Protein AF-A0A257JFI9-F1 (afdb_monomer_lite)

Structure (mmCIF, N/CA/C/O backbone):
data_AF-A0A257JFI9-F1
#
_entry.id   AF-A0A257JFI9-F1
#
loop_
_atom_site.group_PDB
_ato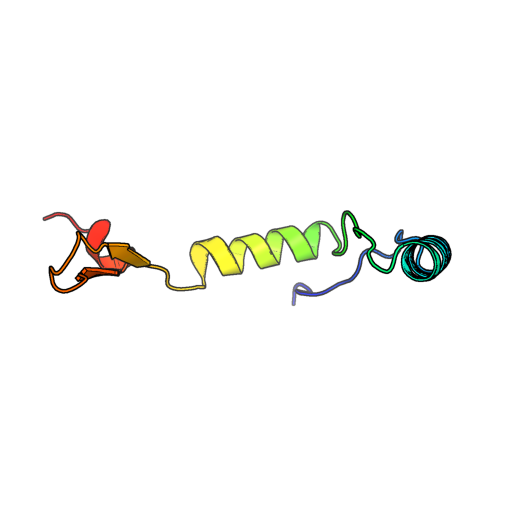m_site.id
_atom_site.type_symbol
_atom_site.label_atom_id
_atom_site.label_alt_id
_atom_site.label_comp_id
_atom_site.label_asym_id
_atom_site.label_entity_id
_atom_site.label_seq_id
_atom_site.pdbx_PDB_ins_code
_atom_site.Cartn_x
_atom_site.Cartn_y
_atom_site.Cartn_z
_atom_site.occupancy
_atom_site.B_iso_or_equiv
_atom_site.auth_seq_id
_atom_site.auth_comp_id
_atom_site.auth_asym_id
_atom_site.auth_atom_id
_atom_site.pdbx_PDB_model_num
ATOM 1 N N . MET A 1 1 ? 12.725 14.622 9.158 1.00 50.78 1 MET A N 1
ATOM 2 C CA . MET A 1 1 ? 11.361 14.073 8.982 1.00 50.78 1 MET A CA 1
ATOM 3 C C . MET A 1 1 ? 11.490 12.855 8.090 1.00 50.78 1 MET A C 1
ATOM 5 O O . MET A 1 1 ? 12.121 12.998 7.053 1.00 50.78 1 MET A O 1
ATOM 9 N N . LYS A 1 2 ? 10.988 11.681 8.487 1.00 62.72 2 LYS A N 1
ATOM 10 C CA . LYS A 1 2 ? 10.933 10.537 7.564 1.00 62.72 2 LYS A CA 1
ATOM 11 C C . LYS A 1 2 ? 9.851 10.797 6.513 1.00 62.72 2 LYS A C 1
ATOM 13 O O . LYS A 1 2 ? 8.798 11.341 6.848 1.00 62.72 2 LYS A O 1
ATOM 18 N N . THR A 1 3 ? 10.136 10.476 5.259 1.00 78.00 3 THR A N 1
ATOM 19 C CA . THR A 1 3 ? 9.193 10.556 4.141 1.00 78.00 3 THR A CA 1
ATOM 20 C C . THR A 1 3 ? 8.180 9.415 4.263 1.00 78.00 3 THR A C 1
ATOM 22 O O . THR A 1 3 ? 8.555 8.270 4.484 1.00 78.00 3 THR A O 1
ATOM 25 N N . LEU A 1 4 ? 6.883 9.734 4.192 1.00 82.31 4 LEU A N 1
ATOM 26 C CA . LEU A 1 4 ? 5.801 8.741 4.318 1.00 82.31 4 LEU A CA 1
ATOM 27 C C . LEU A 1 4 ? 5.403 8.108 2.979 1.00 82.31 4 LEU A C 1
ATOM 29 O O . LEU A 1 4 ? 4.836 7.020 2.954 1.00 82.31 4 LEU A O 1
ATOM 33 N N . PHE A 1 5 ? 5.656 8.811 1.875 1.00 91.69 5 PHE A N 1
ATOM 34 C CA . PHE A 1 5 ? 5.116 8.485 0.553 1.00 91.69 5 PHE A CA 1
ATOM 35 C C . PHE A 1 5 ? 6.184 8.552 -0.538 1.00 91.69 5 PHE A C 1
ATOM 37 O O . PHE A 1 5 ? 5.912 8.966 -1.662 1.00 91.69 5 PHE A O 1
ATOM 44 N N . GLU A 1 6 ? 7.418 8.190 -0.204 1.00 96.50 6 GLU A N 1
ATOM 45 C CA . GLU A 1 6 ? 8.480 8.131 -1.198 1.00 96.50 6 GLU A CA 1
ATOM 46 C C . GLU A 1 6 ? 8.281 6.912 -2.096 1.00 96.50 6 GLU A C 1
ATOM 48 O O . GLU A 1 6 ? 8.207 5.775 -1.624 1.00 96.50 6 GLU A O 1
ATOM 53 N N . LEU A 1 7 ? 8.159 7.167 -3.397 1.00 95.31 7 LEU A N 1
ATOM 54 C CA . LEU A 1 7 ? 7.991 6.121 -4.397 1.00 95.31 7 LEU A CA 1
ATOM 55 C C . LEU A 1 7 ? 9.314 5.402 -4.633 1.00 95.31 7 LEU A C 1
ATOM 57 O O . LEU A 1 7 ? 10.379 6.018 -4.615 1.00 95.31 7 LEU A O 1
ATOM 61 N N . ASN A 1 8 ? 9.240 4.101 -4.894 1.00 96.44 8 ASN A N 1
ATOM 62 C CA . ASN A 1 8 ? 10.418 3.318 -5.230 1.00 96.44 8 ASN A CA 1
ATOM 63 C C . ASN A 1 8 ? 10.987 3.768 -6.593 1.00 96.44 8 ASN A C 1
ATOM 65 O O . ASN A 1 8 ? 10.310 3.615 -7.614 1.00 96.44 8 ASN A O 1
ATOM 69 N N . PRO A 1 9 ? 12.227 4.290 -6.648 1.00 95.44 9 PRO A N 1
ATOM 70 C CA . PRO A 1 9 ? 12.811 4.779 -7.895 1.00 95.44 9 PRO A CA 1
ATOM 71 C C . PRO A 1 9 ? 13.144 3.656 -8.888 1.00 95.44 9 PRO A C 1
ATOM 73 O O . PRO A 1 9 ? 13.387 3.937 -10.056 1.00 95.44 9 PRO A O 1
ATOM 76 N N . ALA A 1 10 ? 13.152 2.394 -8.448 1.00 96.38 10 ALA A N 1
ATOM 77 C CA . ALA A 1 10 ? 13.399 1.237 -9.304 1.00 96.38 10 ALA A CA 1
ATOM 78 C C . ALA A 1 10 ? 12.144 0.744 -10.054 1.00 96.38 10 ALA A C 1
ATOM 80 O O . ALA A 1 10 ? 12.208 -0.279 -10.735 1.00 96.38 10 ALA A O 1
ATOM 81 N N . LEU A 1 11 ? 10.998 1.425 -9.920 1.00 95.94 11 LEU A N 1
ATOM 82 C CA . LEU A 1 11 ? 9.782 1.076 -10.657 1.00 95.94 11 LEU A CA 1
ATOM 83 C C . LEU A 1 11 ? 9.961 1.312 -12.161 1.00 95.94 11 LEU A C 1
ATOM 85 O O . LEU A 1 11 ? 10.241 2.426 -12.600 1.00 95.94 11 LEU A O 1
ATOM 89 N N . ASP A 1 12 ? 9.693 0.280 -12.958 1.00 96.69 12 ASP A N 1
ATOM 90 C CA . ASP A 1 12 ? 9.668 0.379 -14.418 1.00 96.69 12 ASP A CA 1
ATOM 91 C C . ASP A 1 12 ? 8.310 0.917 -14.891 1.00 96.69 12 ASP A C 1
ATOM 93 O O . ASP A 1 12 ? 7.370 0.179 -15.212 1.00 96.69 12 ASP A O 1
ATOM 97 N N . ILE A 1 13 ? 8.185 2.244 -14.865 1.00 95.38 13 ILE A N 1
ATOM 98 C CA . ILE A 1 13 ? 6.940 2.943 -15.197 1.00 95.38 13 ILE A CA 1
ATOM 99 C C . ILE A 1 13 ? 6.508 2.664 -16.640 1.00 95.38 13 ILE A C 1
ATOM 101 O O . ILE A 1 13 ? 5.314 2.482 -16.893 1.00 95.38 13 ILE A O 1
ATOM 105 N N . GLU A 1 14 ? 7.454 2.585 -17.575 1.00 97.31 14 GLU A N 1
ATOM 106 C CA . GLU A 1 14 ? 7.159 2.350 -18.989 1.00 97.31 14 GLU A CA 1
ATOM 107 C C . GLU A 1 14 ? 6.587 0.947 -19.206 1.00 97.31 14 GLU A C 1
ATOM 109 O O . GLU A 1 14 ? 5.513 0.802 -19.800 1.00 97.31 14 GLU A O 1
ATOM 114 N N . ALA A 1 15 ? 7.223 -0.089 -18.649 1.00 97.06 15 ALA A N 1
ATOM 115 C CA . ALA A 1 15 ? 6.712 -1.454 -18.751 1.00 97.06 15 ALA A CA 1
ATOM 116 C C . ALA A 1 15 ? 5.329 -1.603 -18.098 1.00 97.06 15 ALA A C 1
ATOM 118 O O . ALA A 1 15 ? 4.445 -2.291 -18.624 1.00 97.06 15 ALA A O 1
ATOM 119 N N . HIS A 1 16 ? 5.103 -0.937 -16.963 1.00 97.44 16 HIS A N 1
ATOM 120 C CA . HIS A 1 16 ? 3.802 -0.940 -16.300 1.00 97.44 16 HIS A CA 1
ATOM 121 C C . HIS A 1 16 ? 2.717 -0.231 -17.116 1.00 97.44 16 HIS A C 1
ATOM 123 O O . HIS A 1 16 ? 1.596 -0.745 -17.188 1.00 97.44 16 HIS A O 1
ATOM 129 N N . ALA A 1 17 ? 3.040 0.890 -17.764 1.00 97.81 17 ALA A N 1
ATOM 130 C CA . ALA A 1 17 ? 2.121 1.608 -18.641 1.00 97.81 17 ALA A CA 1
ATOM 131 C C . ALA A 1 17 ? 1.727 0.760 -19.860 1.00 97.81 17 ALA A C 1
ATOM 133 O O . ALA A 1 17 ? 0.537 0.625 -20.152 1.00 97.81 17 ALA A O 1
ATOM 134 N N . VAL A 1 18 ? 2.700 0.113 -20.512 1.00 98.31 18 VAL A N 1
ATOM 135 C CA . VAL A 1 18 ? 2.451 -0.815 -21.630 1.00 98.31 18 VAL A CA 1
ATOM 136 C C . VAL A 1 18 ? 1.540 -1.959 -21.189 1.00 98.31 18 VAL A C 1
ATOM 138 O O . VAL A 1 18 ? 0.550 -2.269 -21.855 1.00 98.31 18 VAL A O 1
ATOM 141 N N . ARG A 1 19 ? 1.825 -2.566 -20.032 1.00 97.69 19 ARG A N 1
ATOM 142 C CA . ARG A 1 19 ? 1.002 -3.657 -19.504 1.00 97.69 19 ARG A CA 1
ATOM 143 C C . ARG A 1 19 ? -0.418 -3.196 -19.194 1.00 97.69 19 ARG A C 1
ATOM 145 O O . ARG A 1 19 ? -1.360 -3.896 -19.548 1.00 97.69 19 ARG A O 1
ATOM 152 N N . PHE A 1 20 ? -0.578 -2.030 -18.572 1.00 98.25 20 PHE A N 1
ATOM 153 C CA . PHE A 1 20 ? -1.891 -1.457 -18.291 1.00 98.25 20 PHE A CA 1
ATOM 154 C C . PHE A 1 20 ? -2.684 -1.180 -19.57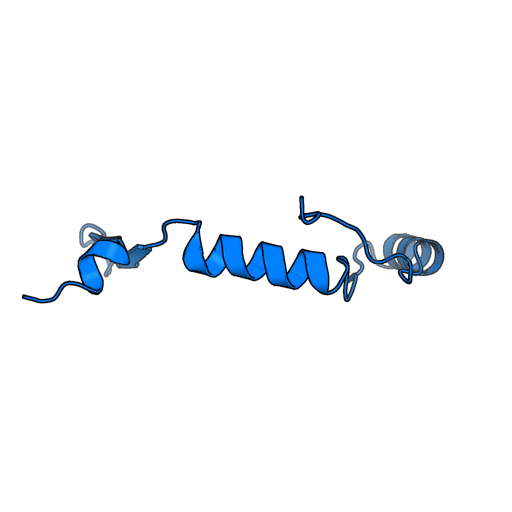1 1.00 98.25 20 PHE A C 1
ATOM 156 O O . PHE A 1 20 ? -3.857 -1.531 -19.630 1.00 98.25 20 PHE A O 1
ATOM 163 N N . ALA A 1 21 ? -2.053 -0.620 -20.606 1.00 98.38 21 ALA A N 1
ATOM 164 C CA . ALA A 1 21 ? -2.707 -0.383 -21.891 1.00 98.38 21 ALA A CA 1
ATOM 165 C C . ALA A 1 21 ? -3.217 -1.686 -22.534 1.00 98.38 21 ALA A C 1
ATOM 167 O O . ALA A 1 21 ? -4.292 -1.698 -23.127 1.00 98.38 21 ALA A O 1
ATOM 168 N N . ALA A 1 22 ? -2.482 -2.791 -22.375 1.00 98.12 22 ALA A N 1
ATOM 169 C CA . ALA A 1 22 ? -2.861 -4.088 -22.928 1.00 98.12 22 ALA A CA 1
ATOM 170 C C . ALA A 1 22 ? -3.969 -4.808 -22.136 1.00 98.12 22 ALA A C 1
ATOM 172 O O . ALA A 1 22 ? -4.803 -5.490 -22.727 1.00 98.12 22 ALA A O 1
ATOM 173 N N . THR A 1 23 ? -3.976 -4.705 -20.802 1.00 98.12 23 THR A N 1
ATOM 174 C CA . THR A 1 23 ? -4.845 -5.528 -19.932 1.00 98.12 23 THR A CA 1
ATOM 175 C C . THR A 1 23 ? -5.926 -4.738 -19.192 1.00 98.12 23 THR A C 1
ATOM 177 O O . THR A 1 23 ? -6.784 -5.331 -18.538 1.00 98.12 23 THR A O 1
ATOM 180 N N . GLY A 1 24 ? -5.849 -3.407 -19.200 1.00 97.50 24 GLY A N 1
ATOM 181 C CA . GLY A 1 24 ? -6.664 -2.502 -18.386 1.00 97.50 24 GLY A CA 1
ATOM 182 C C . GLY A 1 24 ? -6.365 -2.546 -16.882 1.00 97.50 24 GLY A C 1
ATOM 183 O O . GLY A 1 24 ? -6.998 -1.821 -16.115 1.00 97.50 24 GLY A O 1
ATOM 184 N N . ARG A 1 25 ? -5.441 -3.407 -16.423 1.00 97.44 25 ARG A N 1
ATOM 185 C CA . ARG A 1 25 ? -5.064 -3.570 -15.006 1.00 97.44 25 ARG A CA 1
ATOM 186 C C . ARG A 1 25 ? -3.613 -4.021 -14.861 1.00 97.44 25 ARG A C 1
ATOM 188 O O . ARG A 1 25 ? -3.210 -5.035 -15.429 1.00 97.44 25 ARG A O 1
ATOM 195 N N . VAL A 1 26 ? -2.851 -3.340 -14.011 1.00 97.00 26 VAL A N 1
ATOM 196 C CA . VAL A 1 26 ? -1.468 -3.703 -13.677 1.00 97.00 26 VAL A CA 1
ATOM 197 C C . VAL A 1 26 ? -1.287 -3.752 -12.160 1.00 97.00 26 VAL A C 1
ATOM 199 O O . VAL A 1 26 ? -1.900 -2.979 -11.431 1.00 97.00 26 VAL A O 1
ATOM 202 N N . GLN A 1 27 ? -0.457 -4.681 -11.685 1.00 96.00 27 GLN A N 1
ATOM 203 C CA . GLN A 1 27 ? 0.013 -4.703 -10.300 1.00 96.00 27 GLN A CA 1
ATOM 204 C C . GLN A 1 27 ? 1.384 -4.029 -10.249 1.00 96.00 27 GLN A C 1
ATOM 206 O O . GLN A 1 27 ? 2.295 -4.475 -10.948 1.00 96.00 27 GLN A O 1
ATOM 211 N N . LEU A 1 28 ? 1.522 -3.010 -9.403 1.00 95.81 28 LEU A N 1
ATOM 212 C CA . LEU A 1 28 ? 2.807 -2.420 -9.031 1.00 95.81 28 LEU A CA 1
ATOM 213 C C . LEU A 1 28 ? 3.278 -3.097 -7.743 1.00 95.81 28 LEU A C 1
ATOM 215 O O . LEU A 1 28 ? 2.541 -3.120 -6.755 1.00 95.81 28 LEU A O 1
ATOM 219 N N . ARG A 1 29 ? 4.467 -3.699 -7.766 1.00 94.75 29 ARG A N 1
ATOM 220 C CA . ARG A 1 29 ? 5.102 -4.265 -6.568 1.00 94.75 29 ARG A CA 1
ATOM 221 C C . ARG A 1 29 ? 6.053 -3.235 -5.985 1.00 94.75 29 ARG A C 1
ATOM 223 O O . ARG A 1 29 ? 6.589 -2.433 -6.738 1.00 94.75 29 ARG A O 1
ATOM 230 N N . ASP A 1 30 ? 6.213 -3.260 -4.664 1.00 95.31 30 ASP A N 1
ATOM 231 C CA . ASP A 1 30 ? 7.165 -2.404 -3.947 1.00 95.31 30 ASP A CA 1
ATOM 232 C C . ASP A 1 30 ? 7.039 -0.928 -4.353 1.00 95.31 30 ASP A C 1
ATOM 234 O O . ASP A 1 30 ? 8.017 -0.280 -4.701 1.00 95.31 30 ASP A O 1
ATOM 238 N N . VAL A 1 31 ? 5.798 -0.416 -4.380 1.00 96.00 31 VAL A N 1
ATOM 239 C CA . VAL A 1 31 ? 5.480 0.928 -4.903 1.00 96.00 31 VAL A CA 1
ATOM 240 C C . VAL A 1 31 ? 6.134 2.052 -4.094 1.00 96.00 31 VAL A C 1
ATOM 242 O O . VAL A 1 31 ? 6.449 3.110 -4.635 1.00 96.00 31 VAL A O 1
ATOM 245 N N . LEU A 1 32 ? 6.350 1.810 -2.803 1.00 96.88 32 LEU A N 1
ATOM 246 C CA . LEU A 1 32 ? 7.063 2.702 -1.899 1.00 96.88 32 LEU A CA 1
ATOM 247 C C . LEU A 1 32 ? 8.490 2.205 -1.693 1.00 96.88 32 LEU A C 1
ATOM 249 O O . LEU A 1 32 ? 8.753 1.004 -1.783 1.00 96.88 32 LEU A O 1
ATOM 253 N N . THR A 1 33 ? 9.388 3.116 -1.323 1.00 96.50 33 THR A N 1
ATOM 254 C CA . THR A 1 33 ? 10.658 2.715 -0.711 1.00 96.50 33 THR A CA 1
ATOM 255 C C . THR A 1 33 ? 10.396 1.900 0.556 1.00 96.50 33 THR A C 1
ATOM 257 O O . THR A 1 33 ? 9.358 2.044 1.212 1.00 96.50 33 THR A O 1
ATOM 260 N N . GLU A 1 34 ? 11.349 1.046 0.931 1.00 95.50 34 GLU A N 1
ATOM 261 C CA . GLU A 1 34 ? 11.219 0.219 2.132 1.00 95.50 34 GLU A CA 1
ATOM 262 C C . GLU A 1 34 ? 11.003 1.069 3.396 1.00 95.50 34 GLU A C 1
ATOM 264 O O . GLU A 1 34 ? 10.147 0.748 4.223 1.00 95.50 34 GLU A O 1
ATOM 269 N N . ASP A 1 35 ? 11.719 2.189 3.517 1.00 95.31 35 ASP A N 1
ATOM 270 C CA . ASP A 1 35 ? 11.591 3.104 4.652 1.00 95.31 35 ASP A CA 1
ATOM 271 C C . ASP A 1 35 ? 10.195 3.735 4.731 1.00 95.31 35 ASP A C 1
ATOM 273 O O . ASP A 1 35 ? 9.578 3.723 5.801 1.00 95.31 35 ASP A O 1
ATOM 277 N N . SER A 1 36 ? 9.659 4.217 3.602 1.00 95.94 36 SER A N 1
ATOM 278 C CA . SER A 1 36 ? 8.289 4.746 3.539 1.00 95.94 36 SER A CA 1
ATOM 279 C C . SER A 1 36 ? 7.254 3.668 3.868 1.00 95.94 36 SER A C 1
ATOM 281 O O . SER A 1 36 ? 6.325 3.918 4.637 1.00 95.94 36 SER A O 1
ATOM 283 N N . ALA A 1 37 ? 7.427 2.444 3.358 1.00 95.75 37 ALA A N 1
ATOM 284 C CA . ALA A 1 37 ? 6.524 1.331 3.640 1.00 95.75 37 ALA A CA 1
ATOM 285 C C . ALA A 1 37 ? 6.513 0.946 5.132 1.00 95.75 37 ALA A C 1
ATOM 287 O O . ALA A 1 37 ? 5.445 0.732 5.711 1.00 95.75 37 ALA A O 1
ATOM 288 N N . ARG A 1 38 ? 7.685 0.892 5.779 1.00 95.12 38 ARG A N 1
ATOM 289 C CA . ARG A 1 38 ? 7.816 0.596 7.219 1.00 95.12 38 ARG A CA 1
ATOM 290 C C . ARG A 1 38 ? 7.216 1.695 8.094 1.00 95.12 38 ARG A C 1
ATOM 292 O O . ARG A 1 38 ? 6.593 1.399 9.120 1.00 95.12 38 ARG A O 1
ATOM 299 N N . GLU A 1 39 ? 7.381 2.954 7.704 1.00 94.25 39 GLU A N 1
ATOM 300 C CA . GLU A 1 39 ? 6.783 4.075 8.428 1.00 94.25 39 GLU A CA 1
ATOM 301 C C . GLU A 1 39 ? 5.254 4.065 8.285 1.00 94.25 39 GLU A C 1
ATOM 303 O O . GLU A 1 39 ? 4.540 4.134 9.287 1.00 94.25 39 GLU A O 1
ATOM 308 N N . LEU A 1 40 ? 4.738 3.860 7.068 1.00 93.19 40 LEU A N 1
ATOM 309 C CA . LEU A 1 40 ? 3.302 3.731 6.826 1.00 93.19 40 LEU A CA 1
ATOM 310 C C . LEU A 1 40 ? 2.695 2.566 7.620 1.00 93.19 40 LEU A C 1
ATOM 312 O O . LEU A 1 40 ? 1.653 2.735 8.252 1.00 93.19 40 LEU A O 1
ATOM 316 N N . LEU A 1 41 ? 3.365 1.408 7.661 1.00 92.94 41 LEU A N 1
ATOM 317 C CA . LEU A 1 41 ? 2.963 0.282 8.509 1.00 92.94 41 LEU A CA 1
ATOM 318 C C . LEU A 1 41 ? 2.869 0.697 9.982 1.00 92.94 41 LEU A C 1
ATOM 320 O O . LEU A 1 41 ? 1.907 0.343 10.659 1.00 92.94 41 LEU A O 1
ATOM 324 N N . THR A 1 42 ? 3.846 1.452 10.482 1.00 91.88 42 THR A N 1
ATOM 325 C CA . THR A 1 42 ? 3.856 1.921 11.874 1.00 91.88 42 THR A CA 1
ATOM 326 C C . THR A 1 42 ? 2.652 2.816 12.161 1.00 91.88 42 THR A C 1
ATOM 328 O O . THR A 1 42 ? 1.965 2.614 13.167 1.00 91.88 42 THR A O 1
ATOM 331 N N . VAL A 1 43 ? 2.349 3.753 11.260 1.00 91.31 43 VAL A N 1
ATOM 332 C CA . VAL A 1 43 ? 1.183 4.639 11.372 1.00 91.31 43 VAL A CA 1
ATOM 333 C C . VAL A 1 43 ? -0.119 3.841 11.334 1.00 91.31 43 VAL A C 1
ATOM 335 O O . VAL A 1 43 ? -0.950 4.006 12.223 1.00 91.31 43 VAL A O 1
ATOM 338 N N . LEU A 1 44 ? -0.289 2.933 10.373 1.00 89.94 44 LEU A N 1
ATOM 339 C CA . LEU A 1 44 ? -1.512 2.135 10.253 1.00 89.94 44 LEU A CA 1
ATOM 340 C C . LEU A 1 44 ? -1.706 1.186 11.443 1.00 89.94 44 LEU A C 1
ATOM 342 O O . LEU A 1 44 ? -2.820 1.023 11.933 1.00 89.94 44 LEU A O 1
ATOM 346 N N . ALA A 1 45 ? -0.626 0.580 11.940 1.00 88.25 45 ALA A N 1
ATOM 347 C CA . ALA A 1 45 ? -0.695 -0.389 13.029 1.00 88.25 45 ALA A CA 1
ATOM 348 C C . ALA A 1 45 ? -0.882 0.258 14.411 1.00 88.25 45 ALA A C 1
ATOM 350 O O . ALA A 1 45 ? -1.460 -0.368 15.303 1.00 88.25 45 ALA A O 1
ATOM 351 N N . ARG A 1 46 ? -0.351 1.472 14.622 1.00 87.12 46 ARG A N 1
ATOM 352 C CA . ARG A 1 46 ? -0.267 2.098 15.957 1.00 87.12 46 ARG A CA 1
ATOM 353 C C . ARG A 1 46 ? -0.899 3.484 16.050 1.00 87.12 46 ARG A C 1
ATOM 355 O O . ARG A 1 46 ? -1.343 3.860 17.128 1.00 87.12 46 ARG A O 1
ATOM 362 N N . GLY A 1 47 ? -0.913 4.242 14.960 1.00 85.94 47 GLY A N 1
ATOM 363 C CA . GLY A 1 47 ? -1.408 5.620 14.906 1.00 85.94 47 GLY A CA 1
ATOM 364 C C . GL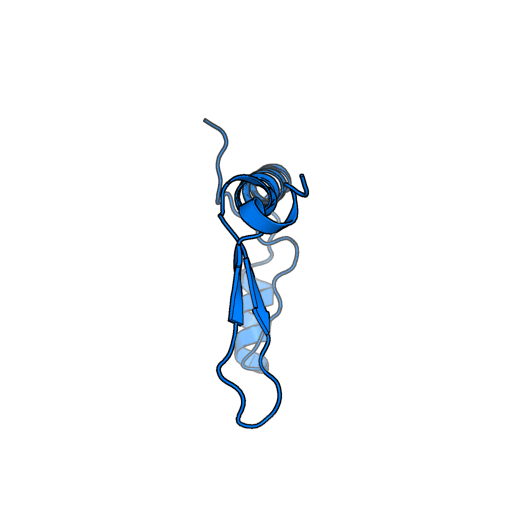Y A 1 47 ? -2.851 5.757 14.424 1.00 85.94 47 GLY A C 1
ATOM 365 O O . GLY A 1 47 ? -3.455 6.805 14.628 1.00 85.94 47 GLY A O 1
ATOM 366 N N . THR A 1 48 ? -3.423 4.724 13.800 1.00 85.94 48 THR A N 1
ATOM 367 C CA . THR A 1 48 ? -4.821 4.725 13.351 1.00 85.94 48 THR A CA 1
ATOM 368 C C . THR A 1 48 ? -5.691 3.937 14.335 1.00 85.94 48 THR A C 1
ATOM 370 O O . THR A 1 48 ? -5.541 2.716 14.438 1.00 85.94 48 THR A O 1
ATOM 373 N N . PRO A 1 49 ? -6.607 4.595 15.074 1.00 88.12 49 PRO A N 1
ATOM 374 C CA . PRO A 1 49 ? -7.580 3.890 15.895 1.00 88.12 49 PRO A CA 1
ATOM 375 C C . PRO A 1 49 ? -8.391 2.919 15.037 1.00 88.12 49 PRO A C 1
ATOM 377 O O . PRO A 1 49 ? -8.971 3.308 14.025 1.00 88.12 49 PRO A O 1
ATOM 380 N N . TRP A 1 50 ? -8.441 1.658 15.452 1.00 88.06 50 TRP A N 1
ATOM 381 C CA . TRP A 1 50 ? -9.224 0.622 14.788 1.00 88.06 50 TRP A CA 1
ATOM 382 C C . TRP A 1 50 ? -10.182 -0.050 15.773 1.00 88.06 50 TRP A C 1
ATOM 384 O O . TRP A 1 50 ? -10.039 0.053 16.996 1.00 88.06 50 TRP A O 1
ATOM 394 N N . GLY A 1 51 ? -11.184 -0.732 15.232 1.00 90.12 51 GLY A N 1
ATOM 395 C CA . GLY A 1 51 ? -12.184 -1.471 15.989 1.00 90.12 51 GLY A CA 1
ATOM 396 C C . GLY A 1 51 ? -12.782 -2.598 15.157 1.00 90.12 51 GLY A C 1
ATOM 397 O O . GLY A 1 51 ? -12.467 -2.745 13.978 1.00 90.12 51 GLY A O 1
ATOM 398 N N . MET A 1 52 ? -13.635 -3.396 15.782 1.00 91.44 52 MET A N 1
ATOM 399 C CA . MET A 1 52 ? -14.378 -4.480 15.151 1.00 91.44 52 MET A CA 1
ATOM 400 C C . MET A 1 52 ? -15.869 -4.186 15.260 1.00 91.44 52 MET A C 1
ATOM 402 O O . MET A 1 52 ? -16.332 -3.772 16.319 1.00 91.44 52 MET A O 1
ATOM 406 N N . ALA A 1 53 ? -16.617 -4.431 14.189 1.00 91.62 53 ALA A N 1
ATOM 407 C CA . ALA A 1 53 ? -18.071 -4.470 14.231 1.00 91.62 53 ALA A CA 1
ATOM 408 C C . ALA A 1 53 ? -18.534 -5.908 13.987 1.00 91.62 53 ALA A C 1
ATOM 410 O O . ALA A 1 53 ? -18.069 -6.556 13.050 1.00 91.62 53 ALA A O 1
ATOM 411 N N . VAL A 1 54 ? -19.435 -6.400 14.831 1.00 91.38 54 VAL A N 1
ATOM 412 C CA . VAL A 1 54 ? -20.054 -7.723 14.699 1.00 91.38 54 VAL A CA 1
ATOM 413 C C . VAL A 1 54 ? -21.566 -7.560 14.633 1.00 91.38 54 VAL A C 1
ATOM 415 O O . VAL A 1 54 ? -22.146 -6.72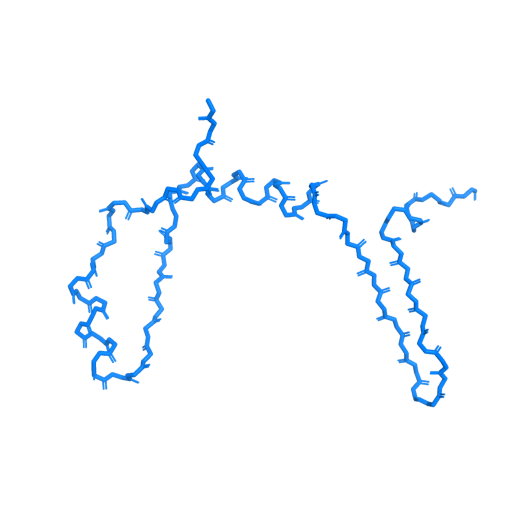4 15.324 1.00 91.38 54 VAL A O 1
ATOM 418 N N . GLY A 1 55 ? -22.216 -8.361 13.799 1.00 91.62 55 GLY A N 1
ATOM 419 C CA . GLY A 1 55 ? -23.669 -8.409 13.687 1.00 91.62 55 GLY A CA 1
ATOM 420 C C . GLY A 1 55 ? -24.103 -9.822 13.329 1.00 91.62 55 GLY A C 1
ATOM 421 O O . GLY A 1 55 ? -23.449 -10.479 12.519 1.00 91.62 55 GLY A O 1
ATOM 422 N N . ALA A 1 56 ? -25.181 -10.295 13.951 1.00 91.00 56 ALA A N 1
ATOM 423 C CA . ALA A 1 56 ? -25.724 -11.629 13.728 1.00 91.00 56 ALA A CA 1
ATOM 424 C C . ALA A 1 56 ? -27.187 -11.522 13.276 1.00 91.00 56 ALA A C 1
ATOM 426 O O . ALA A 1 56 ? -28.076 -11.231 14.070 1.00 91.00 56 ALA A O 1
ATOM 427 N N . GLY A 1 57 ? -27.441 -11.757 11.986 1.00 88.94 57 GLY A N 1
ATOM 428 C CA . GLY A 1 57 ? -28.795 -11.727 11.427 1.00 88.94 5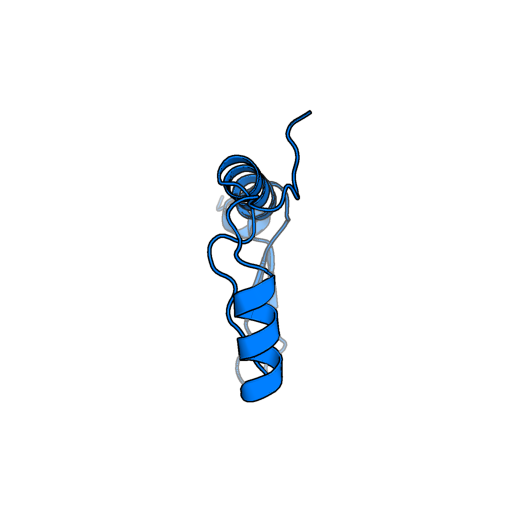7 GLY A CA 1
ATOM 429 C C . GLY A 1 57 ? -29.476 -10.363 11.587 1.00 88.94 57 GLY A C 1
ATOM 430 O O . GLY A 1 57 ? -28.941 -9.348 11.150 1.00 88.94 57 GLY A O 1
ATOM 431 N N . SER A 1 58 ? -30.664 -10.357 12.194 1.00 91.12 58 SER A N 1
ATOM 432 C CA . SER A 1 58 ? -31.462 -9.153 12.464 1.00 91.12 58 SER A CA 1
ATOM 433 C C . SER A 1 58 ? -31.083 -8.425 13.757 1.00 91.12 58 SER A C 1
ATOM 435 O O . SER A 1 58 ? -31.688 -7.399 14.067 1.00 91.12 58 SER A O 1
ATOM 437 N N . GLU A 1 59 ? -30.121 -8.942 14.526 1.00 91.00 59 GLU A N 1
ATOM 438 C CA . GLU A 1 59 ? -29.661 -8.290 15.751 1.00 91.00 59 GLU A CA 1
ATOM 439 C C . GLU A 1 59 ? -28.956 -6.968 15.450 1.00 91.00 59 GLU A C 1
ATOM 441 O O . GLU A 1 59 ? -28.282 -6.804 14.427 1.00 91.00 59 GLU A O 1
ATOM 446 N N . LYS A 1 60 ? -29.073 -6.015 16.379 1.00 90.62 60 LYS A N 1
ATOM 447 C CA . LYS A 1 60 ? -28.391 -4.725 16.255 1.00 90.62 60 LYS A CA 1
ATOM 448 C C . LYS A 1 60 ? -26.868 -4.947 16.263 1.00 90.62 60 LYS A C 1
ATOM 450 O O . LYS A 1 60 ? -26.359 -5.485 17.248 1.00 90.62 60 LYS A O 1
ATOM 455 N N . PRO A 1 61 ? -26.125 -4.494 15.234 1.00 92.06 61 PRO A N 1
ATOM 456 C CA . PRO A 1 61 ? -24.675 -4.628 15.213 1.00 92.06 61 PRO A CA 1
ATOM 457 C C . PRO A 1 61 ? -24.022 -3.928 16.406 1.00 92.06 61 PRO A C 1
ATOM 459 O O . PRO A 1 61 ? -24.425 -2.828 16.798 1.00 92.06 61 PRO A O 1
ATOM 462 N N . GLN A 1 62 ? -22.996 -4.562 16.962 1.00 92.25 62 GLN A N 1
ATOM 463 C CA . GLN A 1 62 ? -22.187 -4.024 18.048 1.00 92.25 62 GLN A CA 1
ATOM 464 C C . GLN A 1 62 ? -20.794 -3.689 17.532 1.00 92.25 62 GLN A C 1
ATOM 466 O O . GLN A 1 62 ? -20.180 -4.477 16.814 1.00 92.25 62 GLN A O 1
ATOM 471 N N . SER A 1 63 ? -20.294 -2.520 17.924 1.00 91.69 63 SER A N 1
ATOM 472 C CA . SER A 1 63 ? -18.955 -2.054 17.577 1.00 91.69 63 SER A CA 1
ATOM 473 C C . SER A 1 63 ? -18.093 -1.975 18.828 1.00 91.69 63 SER A C 1
ATOM 475 O O . SER A 1 63 ? -18.511 -1.422 19.844 1.00 91.69 63 SER A O 1
ATOM 477 N N . PHE A 1 64 ? -16.871 -2.479 18.727 1.00 91.06 64 PHE A N 1
ATOM 478 C CA . PHE A 1 64 ? -15.870 -2.496 19.782 1.00 91.06 64 PHE A CA 1
ATOM 479 C C . PHE A 1 64 ? -14.631 -1.766 19.288 1.00 91.06 64 PHE A C 1
ATOM 481 O O . PHE A 1 64 ? -14.058 -2.143 18.265 1.00 91.06 64 PHE A O 1
ATOM 488 N N . SER A 1 65 ? -14.176 -0.739 20.002 1.00 89.31 65 SER A N 1
ATOM 489 C CA . SER A 1 65 ? -12.850 -0.192 19.706 1.00 89.31 65 SER A CA 1
ATOM 490 C C . SER A 1 65 ? -11.773 -1.145 20.225 1.00 89.31 65 SER A C 1
ATOM 492 O O . SER A 1 65 ? -11.900 -1.712 21.311 1.00 89.31 65 SER A O 1
ATOM 494 N N . ALA A 1 66 ? -10.666 -1.278 19.496 1.00 86.00 66 ALA A N 1
ATOM 495 C CA . ALA A 1 66 ? -9.546 -2.106 19.940 1.00 86.00 66 ALA A CA 1
ATOM 496 C C . ALA A 1 66 ? -8.899 -1.594 21.238 1.00 86.00 66 ALA A C 1
ATOM 498 O O . ALA A 1 66 ? -8.203 -2.335 21.929 1.00 86.00 66 ALA A O 1
ATOM 499 N N . ALA A 1 67 ? -9.078 -0.312 21.563 1.00 84.88 67 ALA A N 1
ATOM 500 C CA . ALA A 1 67 ? -8.636 0.251 22.832 1.00 84.88 67 ALA A CA 1
ATOM 501 C C . ALA A 1 67 ? -9.459 -0.308 24.003 1.00 84.88 67 ALA A C 1
ATOM 503 O O . ALA A 1 67 ? -8.880 -0.715 25.002 1.00 84.88 67 ALA A O 1
ATOM 504 N N . GLN A 1 68 ? -10.785 -0.398 23.858 1.00 83.25 68 GLN A N 1
ATOM 505 C CA . GLN A 1 68 ? -11.675 -0.931 24.895 1.00 83.25 68 GLN A CA 1
ATOM 506 C C . GLN A 1 68 ? -11.478 -2.433 25.132 1.00 83.25 68 GLN A C 1
ATOM 508 O O . GLN A 1 68 ? -11.611 -2.887 26.261 1.00 83.25 68 GLN A O 1
ATOM 513 N N . THR A 1 69 ? -11.141 -3.212 24.099 1.00 79.56 69 THR A N 1
ATOM 514 C CA . THR A 1 69 ? -11.007 -4.676 24.223 1.00 79.56 69 THR A CA 1
ATOM 515 C C . THR A 1 69 ? -9.694 -5.136 24.861 1.00 79.56 69 THR A C 1
ATOM 517 O O . THR A 1 69 ? -9.609 -6.283 25.290 1.00 79.56 69 THR A O 1
ATOM 520 N N . ARG A 1 70 ? -8.657 -4.285 24.911 1.00 72.31 70 ARG A N 1
ATOM 521 C CA . ARG A 1 70 ? -7.365 -4.606 25.555 1.00 72.31 70 ARG A CA 1
ATOM 522 C C . ARG A 1 70 ? -7.377 -4.396 27.069 1.00 72.31 70 ARG A C 1
ATOM 524 O O . ARG A 1 70 ? -6.506 -4.918 27.755 1.00 72.31 70 ARG A O 1
ATOM 531 N N . THR A 1 71 ? -8.354 -3.655 27.576 1.00 60.59 71 THR A N 1
ATOM 532 C CA . THR A 1 71 ? -8.532 -3.356 28.997 1.00 60.59 71 THR A CA 1
ATOM 533 C C . THR A 1 71 ? -9.633 -4.261 29.548 1.00 60.59 71 THR A C 1
ATOM 535 O O . THR A 1 71 ? -10.764 -3.827 29.7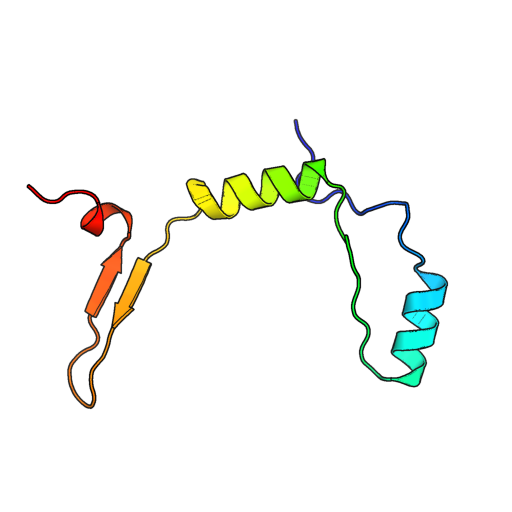42 1.00 60.59 71 THR A O 1
ATOM 538 N N . GLN A 1 72 ? -9.337 -5.545 29.757 1.00 50.06 72 GLN A N 1
ATOM 539 C CA . GLN A 1 72 ? -10.152 -6.316 30.698 1.00 50.06 72 GLN A CA 1
ATOM 540 C C . GLN A 1 72 ? -9.692 -5.956 32.112 1.00 50.06 72 GLN A C 1
ATOM 542 O O . GLN A 1 72 ? -8.493 -5.990 32.390 1.00 50.06 72 GLN A O 1
ATOM 547 N N . GLN A 1 73 ? -10.647 -5.514 32.935 1.00 41.16 73 GLN A N 1
ATOM 548 C CA . GLN A 1 73 ? -10.494 -5.407 34.387 1.00 41.16 73 GLN A CA 1
ATOM 549 C C . GLN A 1 73 ? -10.433 -6.798 35.013 1.00 41.16 73 GLN A C 1
ATOM 551 O O . GLN A 1 73 ? -11.142 -7.690 34.493 1.00 41.16 73 GLN A O 1
#

Sequence (73 aa):
MKTLFELNPALDIEAHAVRFAATGRVQLRDVLTEDSARELLTVLARGTPWGMAVGAGSEKPQSFSAAQTRTQQ

Radius of gyration: 19.69 Å; chains: 1; bounding box: 45×26×57 Å

pLDDT: mean 89.77, std 11.37, range [41.16, 98.38]

Secondary structure (DSSP, 8-state):
---SSPBPTT--HHHHHHHHHHHS--PPSS-B-HHHHHHHHHIIIIIS--EEEE--TTSPPEEEEHHHHH---

Foldseek 3Di:
DQDQAAFDPPWPVVVQVVVCVVPVDGDDPRGHPPSNVVVNCCCVVPVDWDWDWDDDPPDDIDIGTPVRVVDDD